Protein AF-A0A0B0D331-F1 (afdb_monomer_lite)

Structure (mmCIF, N/CA/C/O backbone):
data_AF-A0A0B0D331-F1
#
_entry.id   AF-A0A0B0D331-F1
#
loop_
_atom_site.group_PDB
_atom_site.id
_atom_site.type_symbol
_atom_site.label_atom_id
_atom_site.label_alt_id
_atom_site.label_comp_id
_atom_site.label_asym_id
_atom_site.label_entity_id
_atom_site.label_seq_id
_atom_site.pdbx_PDB_ins_code
_atom_site.Cartn_x
_atom_site.Cartn_y
_atom_site.Cartn_z
_atom_site.occupancy
_atom_site.B_iso_or_equiv
_atom_site.auth_seq_id
_atom_site.auth_comp_id
_atom_site.auth_asym_id
_atom_site.auth_atom_id
_atom_site.pdbx_PDB_model_num
ATOM 1 N N . MET A 1 1 ? 12.428 1.251 21.792 1.00 65.06 1 MET A N 1
ATOM 2 C CA . MET A 1 1 ? 12.110 1.636 20.395 1.00 65.06 1 MET A CA 1
ATOM 3 C C . MET A 1 1 ? 11.046 0.738 19.770 1.00 65.06 1 MET A C 1
ATOM 5 O O . MET A 1 1 ? 10.073 1.271 19.260 1.00 65.06 1 MET A O 1
ATOM 9 N N . GLU A 1 2 ? 11.161 -0.589 19.855 1.00 86.31 2 GLU A N 1
ATOM 10 C CA . GLU A 1 2 ? 10.229 -1.527 19.195 1.00 86.31 2 GLU A CA 1
ATOM 11 C C . GLU A 1 2 ? 8.763 -1.408 19.646 1.00 86.31 2 GLU A C 1
ATOM 13 O O . GLU A 1 2 ? 7.862 -1.409 18.811 1.00 86.31 2 GLU A O 1
ATOM 18 N N . GLN A 1 3 ? 8.509 -1.232 20.949 1.00 90.62 3 GLN A N 1
ATOM 19 C CA . GLN A 1 3 ? 7.141 -1.096 21.476 1.00 90.62 3 GLN A CA 1
ATOM 20 C C . GLN A 1 3 ? 6.403 0.126 20.910 1.00 90.62 3 GLN A C 1
ATOM 22 O O . GLN A 1 3 ? 5.210 0.053 20.634 1.00 90.6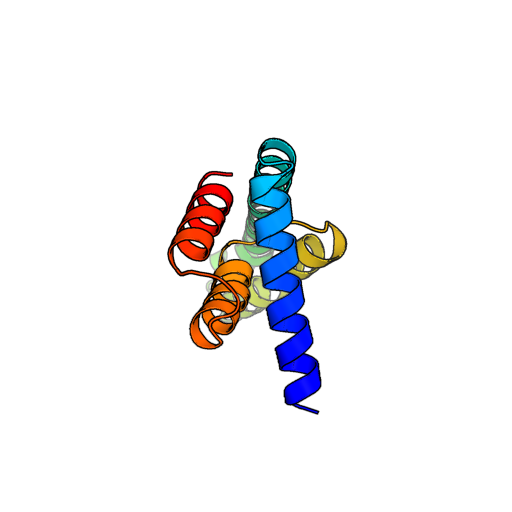2 3 GLN A O 1
ATOM 27 N N . ALA A 1 4 ? 7.110 1.236 20.679 1.00 94.56 4 ALA A N 1
ATOM 28 C CA . ALA A 1 4 ? 6.512 2.437 20.104 1.00 94.56 4 ALA A CA 1
ATOM 29 C C . ALA A 1 4 ? 6.081 2.206 18.645 1.00 94.56 4 ALA A C 1
ATOM 31 O O . ALA A 1 4 ? 4.978 2.588 18.260 1.00 94.56 4 ALA A O 1
ATOM 32 N N . THR A 1 5 ? 6.916 1.536 17.843 1.00 95.12 5 THR A N 1
ATOM 33 C CA . THR A 1 5 ? 6.579 1.166 16.458 1.00 95.12 5 THR A CA 1
ATOM 34 C C . THR A 1 5 ? 5.412 0.185 16.411 1.00 95.12 5 THR A C 1
ATOM 36 O O . THR A 1 5 ? 4.499 0.350 15.604 1.00 95.12 5 THR A O 1
ATOM 39 N N . LEU A 1 6 ? 5.407 -0.803 17.307 1.00 95.75 6 LEU A N 1
ATOM 40 C CA . LEU A 1 6 ? 4.323 -1.773 17.414 1.00 95.75 6 LEU A CA 1
ATOM 41 C C . LEU A 1 6 ? 2.985 -1.091 17.735 1.00 95.75 6 LEU A C 1
ATOM 43 O O . LEU A 1 6 ? 1.981 -1.386 17.091 1.00 95.75 6 LEU A O 1
ATOM 47 N N . ASN A 1 7 ? 2.977 -0.145 18.676 1.00 96.06 7 ASN A N 1
ATOM 48 C CA . ASN A 1 7 ? 1.771 0.606 19.020 1.00 96.06 7 ASN A CA 1
ATOM 49 C C . ASN A 1 7 ? 1.257 1.430 17.831 1.00 96.06 7 ASN A C 1
ATOM 51 O O . ASN A 1 7 ? 0.060 1.403 17.563 1.00 96.06 7 ASN A O 1
ATOM 55 N N . LYS A 1 8 ? 2.149 2.064 17.055 1.00 96.56 8 LYS A N 1
ATOM 56 C CA . LYS A 1 8 ? 1.767 2.771 15.817 1.00 96.56 8 LYS A CA 1
ATOM 57 C C . LYS A 1 8 ? 1.147 1.835 14.778 1.00 96.56 8 LYS A C 1
ATOM 59 O O . LYS A 1 8 ? 0.133 2.166 14.179 1.00 96.56 8 LYS A O 1
ATOM 64 N N . VAL A 1 9 ? 1.729 0.652 14.577 1.00 96.69 9 VAL A N 1
ATOM 65 C CA . VAL A 1 9 ? 1.195 -0.371 13.659 1.00 96.69 9 VAL A CA 1
ATOM 66 C C . VAL A 1 9 ? -0.216 -0.802 14.069 1.00 96.69 9 VAL A C 1
ATOM 68 O O . VAL A 1 9 ? -1.109 -0.894 13.225 1.00 96.6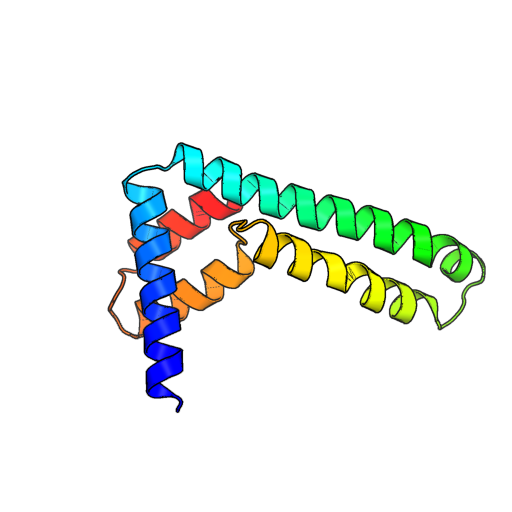9 9 VAL A O 1
ATOM 71 N N . ILE A 1 10 ? -0.428 -1.025 15.367 1.00 97.19 10 ILE A N 1
ATOM 72 C CA . ILE A 1 10 ? -1.734 -1.379 15.934 1.00 97.19 10 ILE A CA 1
ATOM 73 C C . ILE A 1 10 ? -2.741 -0.234 15.754 1.00 97.19 10 ILE A C 1
ATOM 75 O O . ILE A 1 10 ? -3.891 -0.481 15.386 1.00 97.19 10 ILE A O 1
ATOM 79 N N . GLU A 1 11 ? -2.323 1.008 15.986 1.00 97.12 11 GLU A N 1
ATOM 80 C CA . GLU A 1 11 ? -3.153 2.200 15.803 1.00 97.12 11 GLU A CA 1
ATOM 81 C C . GLU A 1 11 ? -3.572 2.376 14.336 1.00 97.12 11 GLU A C 1
ATOM 83 O O . GLU A 1 11 ? -4.758 2.546 14.050 1.00 97.12 11 GLU A O 1
ATOM 88 N N . CYS A 1 12 ? -2.643 2.205 13.388 1.00 96.56 12 CYS A N 1
ATOM 89 C CA . CYS A 1 12 ? -2.958 2.193 11.960 1.00 96.56 12 CYS A CA 1
ATOM 90 C C . CYS A 1 12 ? -4.008 1.125 11.616 1.00 96.56 12 CYS A C 1
ATOM 92 O O . CYS A 1 12 ? -4.945 1.409 10.871 1.00 96.56 12 CYS A O 1
ATOM 94 N N . ALA A 1 13 ? -3.891 -0.084 12.174 1.00 97.31 13 ALA A N 1
ATOM 95 C CA . ALA A 1 13 ? -4.871 -1.149 11.961 1.00 97.31 13 ALA A CA 1
ATOM 96 C C . ALA A 1 13 ? -6.265 -0.782 12.502 1.00 97.31 13 ALA A C 1
ATOM 98 O O . ALA A 1 13 ? -7.268 -1.020 11.826 1.00 97.31 13 ALA A O 1
ATOM 99 N N . ARG A 1 14 ? -6.338 -0.164 13.691 1.00 97.25 14 ARG A N 1
ATOM 100 C CA . ARG A 1 14 ? -7.605 0.318 14.269 1.00 97.25 14 ARG A CA 1
ATOM 101 C C . ARG A 1 14 ? -8.250 1.390 13.397 1.00 97.25 14 ARG A C 1
ATOM 103 O O . ARG A 1 14 ? -9.440 1.288 13.122 1.00 97.25 14 ARG A O 1
ATOM 110 N N . ASN A 1 15 ? -7.475 2.363 12.924 1.00 96.50 15 ASN A N 1
ATOM 111 C CA . ASN A 1 15 ? -7.990 3.446 12.081 1.00 96.50 15 ASN A CA 1
ATOM 112 C C . ASN A 1 15 ? -8.543 2.920 10.751 1.00 96.50 15 ASN A C 1
ATOM 114 O O . ASN A 1 15 ? -9.585 3.375 10.288 1.00 96.50 15 ASN A O 1
ATOM 118 N N . LYS A 1 16 ? -7.894 1.910 10.162 1.00 96.25 16 LYS A N 1
ATOM 119 C CA . LYS A 1 16 ? -8.368 1.259 8.931 1.00 96.25 16 LYS A CA 1
ATOM 120 C C . LYS A 1 16 ? -9.674 0.505 9.146 1.00 96.25 16 LYS A C 1
ATOM 122 O O . LYS A 1 16 ? -10.586 0.646 8.339 1.00 96.25 16 LYS A O 1
ATOM 127 N N . LYS A 1 17 ? -9.783 -0.241 10.252 1.00 96.88 17 LYS A N 1
ATOM 128 C CA . LYS A 1 17 ? -11.042 -0.881 10.653 1.00 96.88 17 LYS A CA 1
ATOM 129 C C . LYS A 1 17 ? -12.155 0.159 10.820 1.00 96.88 17 LYS A C 1
ATOM 131 O O . LYS A 1 17 ? -13.203 0.012 10.203 1.00 96.88 17 LYS A O 1
ATOM 136 N N . LEU A 1 18 ? -11.907 1.216 11.600 1.00 97.31 18 LEU A N 1
ATOM 137 C CA . LEU A 1 18 ? -12.880 2.288 11.834 1.00 97.31 18 LEU A CA 1
ATOM 138 C C . LEU A 1 18 ? -13.341 2.927 10.520 1.00 97.31 18 LEU A C 1
ATOM 140 O O . LEU A 1 18 ? -14.534 3.117 10.321 1.00 97.31 18 LEU A O 1
ATOM 144 N N . MET A 1 19 ? -12.424 3.175 9.582 1.00 96.94 19 MET A N 1
ATOM 145 C CA . MET A 1 19 ? -12.781 3.740 8.281 1.00 96.94 19 MET A CA 1
ATOM 146 C C . MET A 1 19 ? -13.688 2.811 7.460 1.00 96.94 19 MET A C 1
ATOM 148 O O . MET A 1 19 ? -14.633 3.294 6.840 1.00 96.94 19 MET A O 1
ATOM 152 N N . VAL A 1 20 ? -13.447 1.495 7.474 1.00 97.19 20 VAL A N 1
ATOM 153 C CA . VAL A 1 20 ? -14.339 0.515 6.822 1.00 97.19 20 VAL A CA 1
ATOM 154 C C . VAL A 1 20 ? -15.707 0.448 7.508 1.00 97.19 20 VAL A C 1
ATOM 156 O O . VAL A 1 20 ? -16.717 0.272 6.828 1.00 97.19 20 VAL A O 1
ATOM 159 N N . ASP A 1 21 ? -15.755 0.572 8.835 1.00 96.56 21 ASP A N 1
ATOM 160 C CA . ASP A 1 21 ? -16.998 0.497 9.610 1.00 96.56 21 ASP A CA 1
ATOM 161 C C . ASP A 1 21 ? -17.863 1.761 9.458 1.00 96.56 21 ASP A C 1
ATOM 163 O O . ASP A 1 21 ? -19.078 1.647 9.304 1.00 96.56 21 ASP A O 1
ATOM 167 N N . GLU A 1 22 ? -17.254 2.948 9.462 1.00 97.44 22 GLU A N 1
ATOM 168 C CA . GLU A 1 22 ? -17.967 4.232 9.419 1.00 97.44 22 GLU A CA 1
ATOM 169 C C . GLU A 1 22 ? -18.175 4.762 7.995 1.00 97.44 22 GL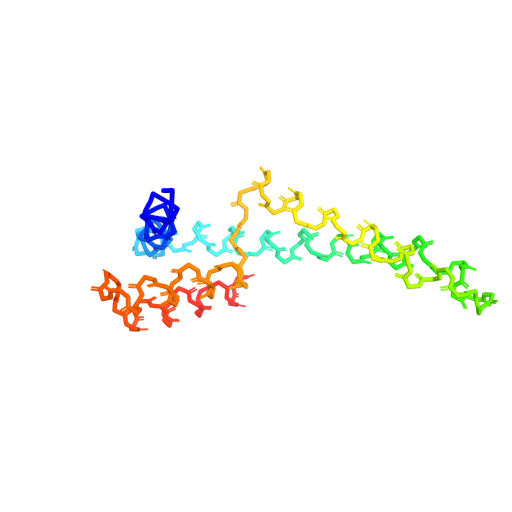U A C 1
ATOM 171 O O . GLU A 1 22 ? -19.227 5.315 7.679 1.00 97.44 22 GLU A O 1
ATOM 176 N N . THR A 1 23 ? -17.176 4.617 7.116 1.00 97.00 23 THR A N 1
ATOM 177 C CA . THR A 1 23 ? -17.174 5.227 5.773 1.00 97.00 23 THR A CA 1
ATOM 178 C C . THR A 1 23 ? -16.690 4.251 4.685 1.00 97.00 23 THR A C 1
ATOM 180 O O . THR A 1 23 ? -15.723 4.526 3.967 1.00 97.00 23 THR A O 1
ATOM 183 N N . PRO A 1 24 ? -17.387 3.116 4.476 1.00 95.69 24 PRO A N 1
ATOM 184 C CA . PRO A 1 24 ? -16.947 2.059 3.558 1.00 95.69 24 PRO A CA 1
ATOM 185 C C . PRO A 1 24 ? -16.748 2.540 2.114 1.00 95.69 24 PRO A C 1
ATOM 187 O O . PRO A 1 24 ? -15.793 2.138 1.457 1.00 95.69 24 PRO A O 1
ATOM 190 N N . ASN A 1 25 ? -17.595 3.449 1.622 1.00 95.69 25 ASN A N 1
ATOM 191 C CA . ASN A 1 25 ? -17.457 4.006 0.271 1.00 95.69 25 ASN A CA 1
ATOM 192 C C . ASN A 1 25 ? -16.181 4.847 0.123 1.00 95.69 25 ASN A C 1
ATOM 194 O O . ASN A 1 25 ? -15.494 4.765 -0.891 1.00 95.69 25 ASN A O 1
ATOM 198 N N . HIS A 1 26 ? -15.842 5.635 1.147 1.00 95.81 26 HIS A N 1
ATOM 199 C CA . HIS A 1 26 ? -14.604 6.409 1.163 1.00 95.81 26 HIS A CA 1
ATOM 200 C C . HIS A 1 26 ? -13.385 5.481 1.205 1.00 95.81 26 HIS A C 1
ATOM 202 O O . HIS A 1 26 ? -12.403 5.713 0.499 1.00 95.81 26 HIS A O 1
ATOM 208 N N . TYR A 1 27 ? -13.477 4.391 1.972 1.00 97.44 27 TYR A N 1
ATOM 209 C CA . TYR A 1 27 ? -12.450 3.358 2.001 1.00 97.44 27 TYR A CA 1
ATOM 210 C C . TYR A 1 27 ? -12.229 2.717 0.626 1.00 97.44 27 TYR A C 1
ATOM 212 O O . TYR A 1 27 ? -11.087 2.633 0.180 1.00 97.44 27 TYR A O 1
ATOM 220 N N . LEU A 1 28 ? -13.301 2.325 -0.069 1.00 97.06 28 LEU A N 1
ATOM 221 C CA . LEU A 1 28 ? -13.213 1.729 -1.407 1.00 97.06 28 LEU A CA 1
ATOM 222 C C . LEU A 1 28 ? -12.556 2.667 -2.419 1.00 97.06 28 LEU A C 1
ATOM 224 O O . LEU A 1 28 ? -11.700 2.233 -3.178 1.00 97.06 28 LEU A O 1
ATOM 228 N N . ILE A 1 29 ? -12.885 3.962 -2.396 1.00 97.06 29 ILE A N 1
ATOM 229 C CA . ILE A 1 29 ? -12.235 4.946 -3.275 1.00 97.06 29 ILE A CA 1
ATOM 230 C C . ILE A 1 29 ? -10.733 5.023 -2.978 1.00 97.06 29 ILE A C 1
ATOM 232 O O . ILE A 1 29 ? -9.920 5.059 -3.899 1.00 97.06 29 ILE A O 1
ATOM 236 N N . ARG A 1 30 ? -10.338 5.015 -1.699 1.00 97.25 30 ARG A N 1
ATOM 237 C CA . ARG A 1 30 ? -8.918 5.018 -1.311 1.00 97.25 30 ARG A CA 1
ATOM 238 C C . ARG A 1 30 ? -8.197 3.727 -1.702 1.00 97.25 30 ARG A C 1
ATOM 240 O O . ARG A 1 30 ? -7.011 3.798 -2.019 1.00 97.25 30 ARG A O 1
ATOM 247 N N . ALA A 1 31 ? -8.884 2.586 -1.687 1.00 97.44 31 ALA A N 1
ATOM 248 C CA . ALA A 1 31 ? -8.352 1.310 -2.165 1.00 97.44 31 ALA A CA 1
ATOM 249 C C . ALA A 1 31 ? -8.167 1.319 -3.694 1.00 97.44 31 ALA A C 1
ATOM 251 O O . ALA A 1 31 ? -7.054 1.100 -4.178 1.00 97.44 31 ALA A O 1
ATOM 252 N N . ALA A 1 32 ? -9.180 1.769 -4.438 1.00 97.50 32 ALA A N 1
ATOM 253 C CA . ALA A 1 32 ? -9.113 1.931 -5.890 1.00 97.50 32 ALA A CA 1
ATOM 254 C C . ALA A 1 32 ? -7.990 2.887 -6.324 1.00 97.50 32 ALA A C 1
ATOM 256 O O . ALA A 1 32 ? -7.264 2.624 -7.288 1.00 97.50 32 ALA A O 1
ATOM 257 N N . LEU A 1 33 ? -7.781 3.982 -5.581 1.00 96.81 33 LEU A N 1
ATOM 258 C CA . LEU A 1 33 ? -6.664 4.903 -5.813 1.00 96.81 33 LEU A CA 1
ATOM 259 C C . LEU A 1 33 ? -5.301 4.213 -5.675 1.00 96.81 33 LEU A C 1
ATOM 261 O O . LEU A 1 33 ? -4.398 4.521 -6.452 1.00 96.81 33 LEU A O 1
ATOM 265 N N . ALA A 1 34 ? -5.144 3.256 -4.753 1.00 96.75 34 ALA A N 1
ATOM 266 C CA . ALA A 1 34 ? -3.900 2.494 -4.634 1.00 96.75 34 ALA A CA 1
ATOM 267 C C . ALA A 1 34 ? -3.634 1.681 -5.910 1.00 96.75 34 ALA A C 1
ATOM 269 O O . ALA A 1 34 ? -2.510 1.687 -6.418 1.00 96.75 34 ALA A O 1
ATOM 270 N N . GLY A 1 35 ? -4.672 1.043 -6.460 1.00 96.00 35 GLY A N 1
ATOM 271 C CA . GLY A 1 35 ? -4.602 0.334 -7.738 1.00 96.00 35 GLY A CA 1
ATOM 272 C C . GLY A 1 35 ? -4.210 1.252 -8.897 1.00 96.00 35 GLY A C 1
ATOM 273 O O . GLY A 1 35 ? -3.305 0.924 -9.664 1.00 96.00 35 GLY A O 1
ATOM 274 N N . ILE A 1 36 ? -4.815 2.441 -8.983 1.00 96.44 36 ILE A N 1
ATOM 275 C CA . ILE A 1 36 ? -4.492 3.447 -10.009 1.00 96.44 36 ILE A CA 1
ATOM 276 C C . ILE A 1 36 ? -3.036 3.914 -9.890 1.00 96.44 36 ILE A C 1
ATOM 278 O O . ILE A 1 36 ? -2.331 3.984 -10.898 1.00 96.44 36 ILE A O 1
ATOM 282 N N . TYR A 1 37 ? -2.556 4.199 -8.677 1.00 95.94 37 TYR A N 1
ATOM 283 C CA . TYR A 1 37 ? -1.173 4.628 -8.452 1.00 95.94 37 TYR A CA 1
ATOM 284 C C . TYR A 1 37 ? -0.160 3.558 -8.860 1.00 95.94 37 TYR A C 1
ATOM 286 O O . TYR A 1 37 ? 0.825 3.871 -9.533 1.00 95.94 37 TYR A O 1
ATOM 294 N N . ILE A 1 38 ? -0.418 2.293 -8.511 1.00 95.94 38 ILE A N 1
ATOM 295 C CA . ILE A 1 38 ? 0.423 1.169 -8.937 1.00 95.94 38 ILE A CA 1
ATOM 296 C C . ILE A 1 38 ? 0.356 0.998 -10.454 1.00 95.94 38 ILE A C 1
ATOM 298 O O . ILE A 1 38 ? 1.396 0.840 -11.086 1.00 95.94 38 ILE A O 1
ATOM 302 N N . GLY A 1 39 ? -0.835 1.071 -11.053 1.00 95.81 39 GLY A N 1
ATOM 303 C CA . GLY A 1 39 ? -1.018 0.958 -12.500 1.00 95.81 39 GLY A CA 1
ATOM 304 C C . GLY A 1 39 ? -0.242 2.026 -13.270 1.00 95.81 39 GLY A C 1
ATOM 305 O O . GLY A 1 39 ? 0.478 1.707 -14.216 1.00 95.81 39 GLY A O 1
ATOM 306 N N . PHE A 1 40 ? -0.310 3.281 -12.823 1.00 95.19 40 PHE A N 1
ATOM 307 C CA . PHE A 1 40 ? 0.458 4.375 -13.413 1.00 95.19 40 PHE A CA 1
ATOM 308 C C . PHE A 1 40 ? 1.970 4.136 -13.308 1.00 95.19 40 PHE A C 1
ATOM 310 O O . PHE A 1 40 ? 2.687 4.242 -14.305 1.00 95.19 40 PHE A O 1
ATOM 317 N N . ALA A 1 41 ? 2.452 3.755 -12.123 1.00 95.31 41 ALA A N 1
ATOM 318 C CA . ALA A 1 41 ? 3.863 3.455 -11.910 1.00 95.31 41 ALA A CA 1
ATOM 319 C C . ALA A 1 41 ? 4.342 2.255 -12.747 1.00 95.31 41 ALA A C 1
ATOM 321 O O . ALA A 1 41 ? 5.440 2.306 -13.296 1.00 95.31 41 ALA A O 1
ATOM 322 N N . LEU A 1 42 ? 3.524 1.207 -12.903 1.00 96.19 42 LEU A N 1
ATOM 323 C CA . LEU A 1 42 ? 3.827 0.054 -13.759 1.00 96.19 42 LEU A CA 1
ATOM 324 C C . LEU A 1 42 ? 3.966 0.455 -15.226 1.00 96.19 42 LEU A C 1
ATOM 326 O O . LEU A 1 42 ? 4.957 0.094 -15.861 1.00 96.19 42 LEU A O 1
ATOM 330 N N . ILE A 1 43 ? 3.004 1.218 -15.758 1.00 96.31 43 ILE A N 1
ATOM 331 C CA . ILE A 1 43 ? 3.045 1.687 -17.150 1.00 96.31 43 ILE A CA 1
ATOM 332 C C . ILE A 1 43 ? 4.307 2.517 -17.380 1.00 96.31 43 ILE A C 1
ATOM 334 O O . ILE A 1 43 ? 5.041 2.261 -18.334 1.00 96.31 43 ILE A O 1
ATOM 338 N N . LEU A 1 44 ? 4.585 3.476 -16.494 1.00 95.94 44 LEU A N 1
ATOM 339 C CA . LEU A 1 44 ? 5.784 4.309 -16.567 1.00 95.94 44 LEU A CA 1
ATOM 340 C C . LEU A 1 44 ? 7.057 3.455 -16.550 1.00 95.94 44 LEU A C 1
ATOM 342 O O . LEU A 1 44 ? 7.919 3.601 -17.415 1.00 95.94 44 LEU A O 1
ATOM 346 N N . SER A 1 45 ? 7.149 2.539 -15.590 1.00 96.12 45 SER A N 1
ATOM 347 C CA . SER A 1 45 ? 8.315 1.685 -15.395 1.00 96.12 45 SER A CA 1
ATOM 348 C C . SER A 1 45 ? 8.598 0.802 -16.611 1.00 96.12 45 SER A C 1
ATOM 350 O O . SER A 1 45 ? 9.726 0.753 -17.105 1.00 96.12 45 SER A O 1
ATOM 352 N N . PHE A 1 46 ? 7.563 0.168 -17.169 1.00 95.69 46 PHE A N 1
ATOM 353 C CA . PHE A 1 46 ? 7.700 -0.653 -18.371 1.00 95.69 46 PHE A CA 1
ATOM 354 C C . PHE A 1 46 ? 8.061 0.178 -19.593 1.00 95.69 46 PHE A C 1
ATOM 356 O O . PHE A 1 46 ? 8.920 -0.236 -20.367 1.00 95.69 46 PHE A O 1
ATOM 363 N N . LYS A 1 47 ? 7.465 1.361 -19.764 1.00 96.31 47 LYS A N 1
ATOM 364 C CA . LYS A 1 47 ? 7.781 2.229 -20.904 1.00 96.31 47 LYS A CA 1
ATOM 365 C C . LYS A 1 47 ? 9.218 2.731 -20.882 1.00 96.31 47 LYS A C 1
ATOM 367 O O . LYS A 1 47 ? 9.844 2.781 -21.936 1.00 96.31 47 LYS A O 1
ATOM 372 N N . LEU A 1 48 ? 9.756 3.039 -19.707 1.00 95.31 48 LEU A N 1
ATOM 373 C CA . LEU A 1 48 ? 11.154 3.447 -19.568 1.00 95.31 48 LEU A CA 1
ATOM 374 C C . LEU A 1 48 ? 12.132 2.275 -19.730 1.00 95.31 48 LEU A C 1
ATOM 376 O O . LEU A 1 48 ? 13.229 2.464 -20.250 1.00 95.31 48 LEU A O 1
ATOM 380 N N . ALA A 1 49 ? 11.739 1.065 -19.326 1.00 96.00 49 ALA A N 1
ATOM 381 C CA . ALA A 1 49 ? 12.563 -0.133 -19.479 1.00 96.00 49 ALA A CA 1
ATOM 382 C C . ALA A 1 49 ? 12.512 -0.740 -20.896 1.00 96.00 49 ALA A C 1
ATOM 384 O O . ALA A 1 49 ? 13.446 -1.438 -21.290 1.00 96.00 49 ALA A O 1
ATOM 385 N N . GLN A 1 50 ? 11.456 -0.472 -21.674 1.00 96.38 50 GLN A N 1
ATOM 386 C CA . GLN A 1 50 ? 11.213 -1.095 -22.980 1.00 96.38 50 GLN A CA 1
ATOM 387 C C . GLN A 1 50 ? 12.399 -0.974 -23.967 1.00 96.38 50 GLN A C 1
ATOM 389 O O . GLN A 1 50 ? 12.793 -2.004 -24.513 1.00 96.38 50 GLN A O 1
ATOM 394 N N . PRO A 1 51 ? 13.053 0.192 -24.155 1.00 96.00 51 PRO A N 1
ATOM 395 C CA . PRO A 1 51 ? 14.176 0.308 -25.095 1.00 96.00 51 PRO A CA 1
ATOM 396 C C . PRO A 1 51 ? 15.393 -0.550 -24.718 1.00 96.00 51 PRO A C 1
ATOM 398 O O . PRO A 1 51 ? 16.160 -0.966 -25.583 1.00 96.00 51 PRO A O 1
ATOM 401 N N . PHE A 1 52 ? 15.585 -0.806 -23.421 1.00 95.88 52 PHE A N 1
ATOM 402 C CA . PHE A 1 52 ? 16.662 -1.653 -22.905 1.00 95.88 52 PHE A CA 1
ATOM 403 C C . PHE A 1 52 ? 16.315 -3.133 -23.048 1.00 95.88 52 PHE A C 1
ATOM 405 O O . PHE A 1 52 ? 17.183 -3.945 -23.378 1.00 95.88 52 PHE A O 1
ATOM 412 N N . TYR A 1 53 ? 15.035 -3.464 -22.860 1.00 95.94 53 TYR A N 1
ATOM 413 C CA . TYR A 1 53 ? 14.518 -4.808 -23.075 1.00 95.94 53 TYR A CA 1
ATOM 414 C C . TYR A 1 53 ? 14.692 -5.249 -24.533 1.00 95.94 53 TYR A C 1
ATOM 416 O O . TYR A 1 53 ? 15.182 -6.348 -24.781 1.00 95.94 53 TYR A O 1
ATOM 424 N N . GLU A 1 54 ? 14.369 -4.372 -25.489 1.00 96.69 54 GLU A N 1
ATOM 425 C CA . GLU A 1 54 ? 14.512 -4.622 -26.934 1.00 96.69 54 GLU A CA 1
ATOM 426 C C . GLU A 1 54 ? 15.969 -4.886 -27.359 1.00 96.69 54 GLU A C 1
ATOM 428 O O . GLU A 1 54 ? 16.213 -5.562 -28.353 1.00 96.69 54 GLU A O 1
ATOM 433 N N . GLN A 1 55 ? 16.943 -4.406 -26.581 1.00 96.25 55 GLN A N 1
ATOM 434 C CA . GLN A 1 55 ? 18.376 -4.627 -26.804 1.00 96.25 55 GLN A CA 1
ATOM 435 C C . GLN A 1 55 ? 18.943 -5.798 -25.986 1.00 96.25 55 GLN A C 1
ATOM 437 O O . GLN A 1 55 ? 20.157 -5.998 -25.964 1.00 96.25 55 GLN A O 1
ATOM 442 N N . HIS A 1 56 ? 18.098 -6.548 -25.270 1.00 93.50 56 HIS A N 1
ATOM 443 C CA . HIS A 1 56 ? 18.509 -7.595 -24.328 1.00 93.50 56 HIS A CA 1
ATOM 444 C C . HIS A 1 56 ? 19.530 -7.111 -23.281 1.00 93.50 56 HIS A C 1
ATOM 446 O O . HIS A 1 56 ? 20.373 -7.874 -22.802 1.00 93.50 56 HIS A O 1
ATOM 452 N N . ALA A 1 57 ? 19.459 -5.831 -22.902 1.00 95.44 57 ALA A N 1
ATOM 453 C CA . ALA A 1 57 ? 20.396 -5.244 -21.960 1.00 95.44 57 ALA A CA 1
ATOM 454 C C . ALA A 1 57 ? 20.132 -5.758 -20.536 1.00 95.44 57 ALA A C 1
ATOM 456 O O . ALA A 1 57 ? 19.002 -5.713 -20.036 1.00 95.44 57 ALA A O 1
ATOM 457 N N . ALA A 1 58 ? 21.195 -6.159 -19.831 1.00 92.56 58 ALA A N 1
ATOM 458 C CA . ALA A 1 58 ? 21.123 -6.598 -18.433 1.00 92.56 58 ALA A CA 1
ATOM 459 C C . ALA A 1 58 ? 20.592 -5.507 -17.477 1.00 92.56 58 ALA A C 1
ATOM 461 O O . ALA A 1 58 ? 20.093 -5.810 -16.394 1.00 92.56 58 ALA A O 1
ATOM 462 N N . SER A 1 59 ? 20.654 -4.233 -17.885 1.00 93.88 59 SER A N 1
ATOM 463 C CA . SER A 1 59 ? 20.144 -3.086 -17.126 1.00 93.88 59 SER A CA 1
ATOM 464 C C . SER A 1 59 ? 18.615 -2.981 -17.098 1.00 93.88 59 SER A C 1
ATOM 466 O O . SER A 1 59 ? 18.086 -2.236 -16.275 1.00 93.88 59 SER A O 1
ATOM 468 N N . THR A 1 60 ? 17.889 -3.735 -17.931 1.00 94.56 60 THR A N 1
ATOM 469 C CA . THR A 1 60 ? 16.419 -3.662 -18.028 1.00 94.56 60 THR A CA 1
ATOM 470 C C . THR A 1 60 ? 15.732 -3.840 -16.672 1.00 94.56 60 THR A C 1
ATOM 472 O O . THR A 1 60 ? 14.907 -3.015 -16.276 1.00 94.56 60 THR A O 1
ATOM 475 N N . SER A 1 61 ? 16.097 -4.885 -15.920 1.00 92.75 61 SER A N 1
ATOM 476 C CA . SER A 1 61 ? 15.501 -5.162 -14.606 1.00 92.75 61 SER A CA 1
ATOM 477 C C . SER A 1 61 ? 15.817 -4.075 -13.581 1.00 92.75 61 SER A C 1
ATOM 479 O O . SER A 1 61 ? 14.975 -3.751 -12.749 1.00 92.75 61 SER A O 1
ATOM 481 N N . PHE A 1 62 ? 17.013 -3.489 -13.656 1.00 94.12 62 PHE A N 1
ATOM 482 C CA . PHE A 1 62 ? 17.435 -2.415 -12.760 1.00 94.12 62 PHE A CA 1
ATOM 483 C C . PHE A 1 62 ? 16.639 -1.130 -13.006 1.00 94.12 62 PHE A C 1
ATOM 485 O O . PHE A 1 62 ? 16.130 -0.526 -12.062 1.00 94.12 62 PHE A O 1
ATOM 492 N N . ILE A 1 63 ? 16.467 -0.756 -14.275 1.00 94.56 63 ILE A N 1
ATOM 493 C CA . ILE A 1 63 ? 15.660 0.402 -14.679 1.00 94.56 63 ILE A CA 1
ATOM 494 C C . ILE A 1 63 ? 14.214 0.213 -14.223 1.00 94.56 63 ILE A C 1
ATOM 496 O O . ILE A 1 63 ? 13.658 1.090 -13.564 1.00 94.56 63 ILE A O 1
ATOM 500 N N . ASN A 1 64 ? 13.637 -0.961 -14.486 1.00 94.62 64 ASN A N 1
ATOM 501 C CA . ASN A 1 64 ? 12.288 -1.286 -14.038 1.00 94.62 64 ASN A CA 1
ATOM 502 C C . ASN A 1 64 ? 12.157 -1.194 -12.500 1.00 94.62 64 ASN A C 1
ATOM 504 O O . ASN A 1 64 ? 11.209 -0.614 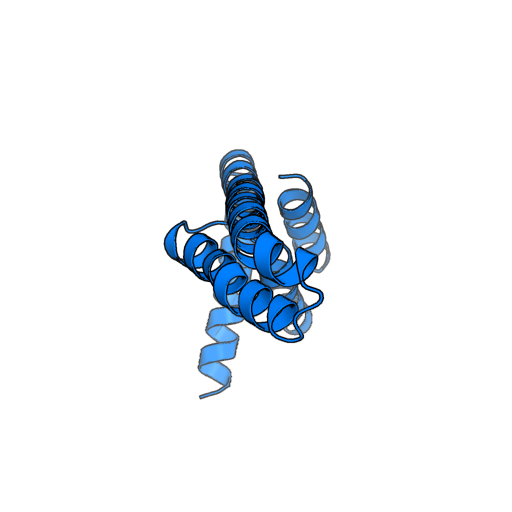-11.982 1.00 94.62 64 ASN A O 1
ATOM 508 N N . ALA A 1 65 ? 13.131 -1.701 -11.739 1.00 92.75 65 ALA A N 1
ATOM 509 C CA . ALA A 1 65 ? 13.084 -1.645 -10.277 1.00 92.75 65 ALA A CA 1
ATOM 510 C C . ALA A 1 65 ? 13.134 -0.207 -9.722 1.00 92.75 65 ALA A C 1
ATOM 512 O O . ALA A 1 65 ? 12.384 0.116 -8.799 1.00 92.75 65 ALA A O 1
ATOM 513 N N . ILE A 1 66 ? 13.979 0.664 -10.285 1.00 93.31 66 ILE A N 1
ATOM 514 C CA . ILE A 1 66 ? 14.109 2.056 -9.824 1.00 93.31 66 ILE A CA 1
ATOM 515 C C . ILE A 1 66 ? 12.821 2.842 -10.066 1.00 93.31 66 ILE A C 1
ATOM 517 O O . ILE A 1 66 ? 12.337 3.524 -9.161 1.00 93.31 66 ILE A O 1
ATOM 521 N N . PHE A 1 67 ? 12.247 2.745 -11.267 1.00 93.50 67 PHE A N 1
ATOM 522 C CA . PHE A 1 67 ? 11.058 3.526 -11.610 1.00 93.50 67 PHE A CA 1
ATOM 523 C C . PHE A 1 67 ? 9.786 2.984 -10.959 1.00 93.50 67 PHE A C 1
ATOM 525 O O . PHE A 1 67 ? 8.914 3.772 -10.587 1.00 93.50 67 PHE A O 1
ATOM 532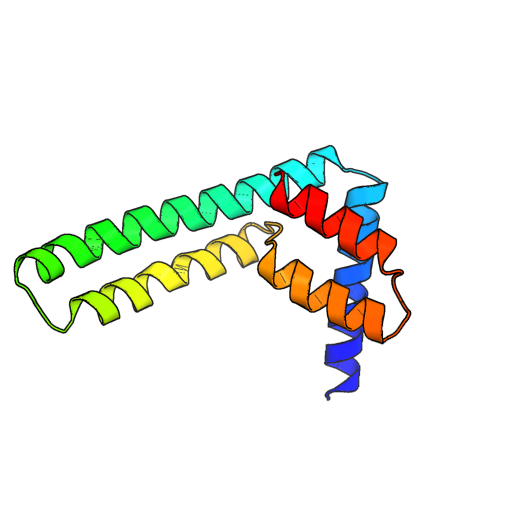 N N . PHE A 1 68 ? 9.700 1.675 -10.713 1.00 92.62 68 PHE A N 1
ATOM 533 C CA . PHE A 1 68 ? 8.581 1.105 -9.966 1.00 92.62 68 PHE A CA 1
ATOM 534 C C . PHE A 1 68 ? 8.481 1.647 -8.528 1.00 92.62 68 PHE A C 1
ATOM 536 O O . PHE A 1 68 ? 7.378 1.756 -7.991 1.00 92.62 68 PHE A O 1
ATOM 543 N N . GLY A 1 69 ? 9.596 2.072 -7.918 1.00 91.25 69 GLY A N 1
ATOM 544 C CA . GLY A 1 69 ? 9.616 2.666 -6.573 1.00 91.25 69 GLY A CA 1
ATOM 545 C C . GLY A 1 69 ? 8.692 3.882 -6.402 1.00 91.25 69 GLY A C 1
ATOM 546 O O . GLY A 1 69 ? 8.198 4.131 -5.300 1.00 91.25 69 GLY A O 1
ATOM 547 N N . ILE A 1 70 ? 8.372 4.585 -7.495 1.00 92.81 70 ILE A N 1
ATOM 548 C CA . ILE A 1 70 ? 7.425 5.712 -7.511 1.00 92.81 70 ILE A CA 1
ATOM 549 C C . ILE A 1 70 ? 6.031 5.287 -7.016 1.00 92.81 70 ILE A C 1
ATOM 551 O O . ILE A 1 70 ? 5.346 6.091 -6.381 1.00 92.81 70 ILE A O 1
ATOM 555 N N . ALA A 1 71 ? 5.632 4.026 -7.227 1.00 92.44 71 ALA A N 1
ATOM 556 C CA . ALA A 1 71 ? 4.351 3.495 -6.760 1.00 92.44 71 ALA A CA 1
ATOM 557 C C . ALA A 1 71 ? 4.156 3.712 -5.251 1.00 92.44 71 ALA A C 1
ATOM 559 O O . ALA A 1 71 ? 3.120 4.216 -4.820 1.00 92.44 71 ALA A O 1
ATOM 560 N N . PHE A 1 72 ? 5.171 3.390 -4.442 1.00 92.00 72 PHE A N 1
ATOM 561 C CA . PHE A 1 72 ? 5.094 3.541 -2.988 1.00 92.00 72 PHE A CA 1
ATOM 562 C C . PHE A 1 72 ? 5.021 5.006 -2.558 1.00 92.00 72 PHE A C 1
ATOM 564 O O . PHE A 1 72 ? 4.259 5.329 -1.647 1.00 92.00 72 PHE A O 1
ATOM 571 N N . CYS A 1 73 ? 5.752 5.897 -3.231 1.00 93.56 73 CYS A N 1
ATOM 572 C CA . CYS A 1 73 ? 5.665 7.332 -2.968 1.00 93.56 73 CYS A CA 1
ATOM 573 C C . CYS A 1 73 ? 4.238 7.846 -3.202 1.00 93.56 73 CYS A C 1
ATOM 575 O O . CYS A 1 73 ? 3.678 8.507 -2.329 1.00 93.56 73 CYS A O 1
ATOM 577 N N . LEU A 1 74 ? 3.621 7.491 -4.334 1.00 94.19 74 LEU A N 1
ATOM 578 C CA . LEU A 1 74 ? 2.246 7.893 -4.648 1.00 94.19 74 LEU A CA 1
ATOM 579 C C . LEU A 1 74 ? 1.242 7.371 -3.616 1.00 94.19 74 LEU A C 1
ATOM 581 O O . LEU A 1 74 ? 0.366 8.115 -3.189 1.00 94.19 74 LEU A O 1
ATOM 585 N N . ILE A 1 75 ? 1.394 6.127 -3.160 1.00 95.50 75 ILE A N 1
ATOM 586 C CA . ILE A 1 75 ? 0.507 5.531 -2.151 1.00 95.50 75 ILE A CA 1
ATOM 587 C C . ILE A 1 75 ? 0.613 6.260 -0.809 1.00 95.50 75 ILE A C 1
ATOM 589 O O . ILE A 1 75 ? -0.415 6.569 -0.205 1.00 95.50 75 ILE A O 1
ATOM 593 N N . ILE A 1 76 ? 1.834 6.557 -0.350 1.00 93.06 76 ILE A N 1
ATOM 594 C CA . ILE A 1 76 ? 2.064 7.224 0.940 1.00 93.06 76 ILE A CA 1
ATOM 595 C C . ILE A 1 76 ? 1.555 8.668 0.901 1.00 93.06 76 ILE A C 1
ATOM 597 O O . ILE A 1 76 ? 0.799 9.067 1.785 1.00 93.06 76 ILE A O 1
ATOM 601 N N . TYR A 1 77 ? 1.933 9.443 -0.119 1.00 93.38 77 TYR A N 1
ATOM 602 C CA . TYR A 1 77 ? 1.543 10.854 -0.218 1.00 93.38 77 TYR A CA 1
ATOM 603 C C . TYR A 1 77 ? 0.081 11.042 -0.629 1.00 93.38 77 TYR A C 1
ATOM 605 O O . TYR A 1 77 ? -0.572 11.965 -0.149 1.00 93.38 77 TYR A O 1
ATOM 613 N N . GLY A 1 78 ? -0.450 10.164 -1.479 1.00 92.56 78 GLY A N 1
ATOM 614 C CA . GLY A 1 78 ? -1.857 10.170 -1.881 1.00 92.56 78 GLY A CA 1
ATOM 615 C C . GLY A 1 78 ? -2.800 9.594 -0.824 1.00 92.56 78 GLY A C 1
ATOM 616 O O . GLY A 1 78 ? -4.015 9.642 -0.998 1.00 92.56 78 GLY A O 1
ATOM 617 N N . GLY A 1 79 ? -2.267 9.042 0.273 1.00 92.25 79 GLY A N 1
ATOM 618 C CA . GLY A 1 79 ? -3.067 8.484 1.360 1.00 92.25 79 GLY A CA 1
ATOM 619 C C . GLY A 1 79 ? -3.930 7.295 0.929 1.00 92.25 79 GLY A C 1
ATOM 620 O O . GLY A 1 79 ? -5.007 7.087 1.491 1.00 92.25 79 GLY A O 1
ATOM 621 N N . ALA A 1 80 ? -3.494 6.526 -0.066 1.00 95.69 80 ALA A N 1
ATOM 622 C CA . ALA A 1 80 ? -4.256 5.394 -0.576 1.00 95.69 80 ALA A CA 1
ATOM 623 C C . ALA A 1 80 ? -4.184 4.172 0.356 1.00 95.69 80 ALA A C 1
ATOM 625 O O . ALA A 1 80 ? -3.263 4.017 1.164 1.00 95.69 80 ALA A O 1
ATOM 626 N N . GLU A 1 81 ? -5.172 3.289 0.242 1.00 96.69 81 GLU A N 1
ATOM 627 C CA . GLU A 1 81 ? -5.276 2.072 1.047 1.00 96.69 81 GLU A CA 1
ATOM 628 C C . GLU A 1 81 ? -4.736 0.877 0.263 1.00 96.69 81 GLU A C 1
ATOM 630 O O . GLU A 1 81 ? -5.379 0.363 -0.641 1.00 96.69 81 GLU A O 1
ATOM 635 N N . LEU A 1 82 ? -3.521 0.441 0.602 1.00 96.50 82 LEU A N 1
ATOM 636 C CA . LEU A 1 82 ? -2.857 -0.661 -0.087 1.00 96.50 82 LEU A CA 1
ATOM 637 C C . LEU A 1 82 ? -3.082 -1.996 0.632 1.00 96.50 82 LEU A C 1
ATOM 639 O O . LEU A 1 82 ? -2.753 -2.148 1.810 1.00 96.50 82 LEU A O 1
ATOM 643 N N . PHE A 1 83 ? -3.529 -3.010 -0.109 1.00 96.94 83 PHE A N 1
ATOM 644 C CA . PHE A 1 83 ? -3.806 -4.343 0.433 1.00 96.94 83 PHE A CA 1
ATOM 645 C C . PHE A 1 83 ? -2.606 -4.978 1.156 1.00 96.94 83 PHE A C 1
ATOM 647 O O . PHE A 1 83 ? -2.746 -5.538 2.246 1.00 96.94 83 PHE A O 1
ATOM 654 N N . THR A 1 84 ? -1.401 -4.863 0.593 1.00 95.69 84 THR A N 1
ATOM 655 C CA . THR A 1 84 ? -0.190 -5.463 1.177 1.00 95.69 84 THR A CA 1
ATOM 656 C C . THR A 1 84 ? 0.212 -4.803 2.497 1.00 95.69 84 THR A C 1
ATOM 658 O O . THR A 1 84 ? 0.606 -5.499 3.433 1.00 95.69 84 THR A O 1
ATOM 661 N N . SER A 1 85 ? 0.049 -3.482 2.635 1.00 95.06 85 SER A N 1
ATOM 662 C CA . SER A 1 85 ? 0.302 -2.802 3.912 1.00 95.06 85 SER A CA 1
ATOM 663 C C . SER A 1 85 ? -0.781 -3.145 4.937 1.00 95.06 85 SER A C 1
ATOM 665 O O . SER A 1 85 ? -0.472 -3.414 6.098 1.00 95.06 85 SER A O 1
ATOM 667 N N . ASN A 1 86 ? -2.037 -3.260 4.503 1.00 97.19 86 ASN A N 1
ATOM 668 C CA . ASN A 1 86 ? -3.153 -3.683 5.350 1.00 97.19 86 ASN A CA 1
ATOM 669 C C . ASN A 1 86 ? -2.994 -5.123 5.847 1.00 97.19 86 ASN A C 1
ATOM 671 O O . ASN A 1 86 ? -3.327 -5.410 6.998 1.00 97.19 86 ASN A O 1
ATOM 675 N N . THR A 1 87 ? -2.399 -6.001 5.040 1.00 97.56 87 THR A N 1
ATOM 676 C CA . THR A 1 87 ? -1.994 -7.348 5.465 1.00 97.56 87 THR A CA 1
ATOM 677 C C . THR A 1 87 ? -1.021 -7.278 6.639 1.00 97.56 87 THR A C 1
ATOM 679 O O . THR A 1 87 ? -1.238 -7.947 7.648 1.00 97.56 87 THR A O 1
ATOM 682 N N . MET A 1 88 ? 0.001 -6.421 6.565 1.00 97.12 88 MET A N 1
ATOM 683 C CA . MET A 1 88 ? 0.963 -6.235 7.654 1.00 97.12 88 MET A CA 1
ATOM 684 C C . MET A 1 88 ? 0.298 -5.656 8.912 1.00 97.12 88 MET A C 1
ATOM 686 O O . MET A 1 88 ? 0.405 -6.248 9.988 1.00 97.12 88 MET A O 1
ATOM 690 N N . TYR A 1 89 ? -0.400 -4.521 8.794 1.00 97.44 89 TYR A N 1
ATOM 691 C CA . TYR A 1 89 ? -0.970 -3.824 9.952 1.00 97.44 89 TYR A CA 1
ATOM 692 C C . TYR A 1 89 ? -1.986 -4.691 10.708 1.00 97.44 89 TYR A C 1
ATOM 694 O O . TYR A 1 89 ? -1.911 -4.819 11.934 1.00 97.44 89 TYR A O 1
ATOM 702 N N . LEU A 1 90 ? -2.917 -5.319 9.985 1.00 97.69 90 LEU A N 1
ATOM 703 C CA . LEU A 1 90 ? -3.985 -6.106 10.599 1.00 97.69 90 LEU A CA 1
ATOM 704 C C . LEU A 1 90 ? -3.498 -7.451 11.128 1.00 97.69 90 LEU A C 1
ATOM 706 O O . LEU A 1 90 ? -3.936 -7.845 12.205 1.00 97.69 90 LEU A O 1
ATOM 710 N N . SER A 1 91 ? -2.545 -8.111 10.459 1.00 97.19 91 SER A N 1
ATOM 711 C CA . SER A 1 91 ? -1.957 -9.352 10.985 1.00 97.19 91 SER A CA 1
ATOM 712 C C . SER A 1 91 ? -1.273 -9.106 12.327 1.00 97.19 91 SER A C 1
ATOM 714 O O . SER A 1 91 ? -1.520 -9.829 13.291 1.00 97.19 91 SER A O 1
ATOM 716 N N . VAL A 1 92 ? -0.466 -8.043 12.432 1.00 97.06 92 VAL A N 1
ATOM 717 C CA . VAL A 1 92 ? 0.194 -7.680 13.695 1.00 97.06 92 VAL A CA 1
ATOM 718 C C . VAL A 1 92 ? -0.836 -7.335 14.775 1.00 97.06 92 VAL A C 1
ATOM 720 O O . VAL A 1 92 ? -0.727 -7.810 15.907 1.00 97.06 92 VAL A O 1
ATOM 723 N N . SER A 1 93 ? -1.859 -6.551 14.434 1.00 97.12 93 SER A N 1
ATOM 724 C CA . SER A 1 93 ? -2.921 -6.163 15.371 1.00 97.12 93 SER A CA 1
ATOM 725 C C . SER A 1 93 ? -3.758 -7.357 15.855 1.00 97.12 93 SER A C 1
ATOM 727 O O . SER A 1 93 ? -4.046 -7.463 17.051 1.00 97.12 93 SER A O 1
ATOM 729 N N . SER A 1 94 ? -4.088 -8.295 14.963 1.00 96.88 94 SER A N 1
ATOM 730 C CA . SER A 1 94 ? -4.827 -9.524 15.285 1.00 96.88 94 SER A CA 1
ATOM 731 C C . SER A 1 94 ? -4.003 -10.487 16.136 1.00 96.88 94 SER A C 1
ATOM 733 O O . SER A 1 94 ? -4.508 -11.025 17.121 1.00 96.88 94 SER A O 1
ATOM 735 N N . LEU A 1 95 ? -2.706 -10.643 15.846 1.00 96.94 95 LEU A N 1
ATOM 736 C CA . LEU A 1 95 ? -1.789 -11.425 16.688 1.00 96.94 95 LEU A CA 1
ATOM 737 C C . LEU A 1 95 ? -1.664 -10.840 18.100 1.00 96.94 95 LEU A C 1
ATOM 739 O O . LEU A 1 95 ? -1.532 -11.580 19.075 1.00 96.94 95 LEU A O 1
ATOM 743 N N . LYS A 1 96 ? -1.753 -9.512 18.225 1.00 95.81 96 LYS A N 1
ATOM 744 C CA . LYS A 1 96 ? -1.801 -8.807 19.513 1.00 95.81 96 LYS A CA 1
ATOM 745 C C . LYS A 1 96 ? -3.194 -8.775 20.145 1.00 95.81 96 LYS A C 1
ATOM 747 O O . LYS A 1 96 ? -3.339 -8.200 21.219 1.00 95.81 96 LYS A O 1
ATOM 752 N N . ARG A 1 97 ? -4.191 -9.419 19.524 1.00 94.94 97 ARG A N 1
ATOM 753 C CA . ARG A 1 97 ? -5.590 -9.499 19.980 1.00 94.94 97 ARG A CA 1
ATOM 754 C C . ARG A 1 97 ? -6.263 -8.132 20.152 1.00 94.94 97 ARG A C 1
ATOM 756 O O . ARG A 1 97 ? -7.189 -7.998 20.944 1.00 94.94 97 ARG A O 1
ATOM 763 N N . VAL A 1 98 ? -5.796 -7.117 19.424 1.00 94.19 98 VAL A N 1
ATOM 764 C CA . VAL A 1 98 ? -6.387 -5.768 19.447 1.00 94.19 98 VAL A CA 1
ATOM 765 C C . VAL A 1 98 ? -7.529 -5.649 18.436 1.00 94.19 98 VAL A C 1
ATOM 767 O O . VAL A 1 98 ? -8.512 -4.957 18.689 1.00 94.19 98 VAL A O 1
ATOM 770 N N . THR A 1 99 ? -7.408 -6.335 17.301 1.00 94.25 99 THR A N 1
ATOM 771 C CA . THR A 1 99 ? -8.478 -6.526 16.310 1.00 94.25 99 THR A CA 1
ATOM 772 C C . THR A 1 99 ? -8.839 -8.003 16.231 1.00 94.25 99 THR A C 1
ATOM 774 O O . THR A 1 99 ? -8.002 -8.863 16.520 1.00 94.25 99 THR A O 1
ATOM 777 N N . HIS A 1 100 ? -10.087 -8.312 15.880 1.00 95.56 100 HIS A N 1
ATOM 778 C CA . HIS A 1 100 ? -10.500 -9.694 15.664 1.00 95.56 100 HIS A CA 1
ATOM 779 C C . HIS A 1 100 ? -10.186 -10.121 14.223 1.00 95.56 100 HIS A C 1
ATOM 781 O O . HIS A 1 100 ? -10.213 -9.304 13.305 1.00 95.56 100 HIS A O 1
ATOM 787 N N . TRP A 1 101 ? -9.956 -11.414 13.985 1.00 96.06 101 TRP A N 1
ATOM 788 C CA . TRP A 1 101 ? -9.671 -11.927 12.636 1.00 96.06 101 TRP A CA 1
ATOM 789 C C . TRP A 1 101 ? -10.804 -11.673 11.634 1.00 96.06 101 TRP A C 1
ATOM 791 O O . TRP A 1 101 ? -10.553 -11.512 10.443 1.00 96.06 101 TRP A O 1
ATOM 801 N N . THR A 1 102 ? -12.045 -11.566 12.109 1.00 96.44 102 THR A N 1
ATOM 802 C CA . THR A 1 102 ? -13.188 -11.155 11.277 1.00 96.44 102 THR A CA 1
ATOM 803 C C . THR A 1 102 ? -13.057 -9.715 10.788 1.00 96.44 102 THR A C 1
ATOM 805 O O . THR A 1 102 ? -13.397 -9.437 9.643 1.00 96.44 102 THR A O 1
ATOM 808 N N . ASP A 1 103 ? -12.523 -8.812 11.617 1.00 96.00 103 ASP A N 1
ATOM 809 C CA . ASP A 1 103 ? -12.258 -7.424 11.225 1.00 96.00 103 ASP A CA 1
ATOM 810 C C . ASP A 1 103 ? -11.169 -7.379 10.152 1.00 96.00 103 ASP A C 1
ATOM 812 O O . ASP A 1 103 ? -11.292 -6.671 9.156 1.00 96.00 103 ASP A O 1
ATOM 816 N N . THR A 1 104 ? -10.123 -8.188 10.332 1.00 96.94 104 THR A N 1
ATOM 817 C CA . THR A 1 104 ? -9.025 -8.324 9.372 1.00 96.94 104 THR A CA 1
ATOM 818 C C . THR A 1 104 ? -9.526 -8.784 8.011 1.00 96.94 104 THR A C 1
ATOM 820 O O . THR A 1 104 ? -9.262 -8.118 7.011 1.00 96.94 104 THR A O 1
ATOM 823 N N . LEU A 1 105 ? -10.310 -9.865 7.969 1.00 97.44 105 LEU A N 1
ATOM 824 C CA . LEU A 1 105 ? -10.896 -10.369 6.726 1.00 97.44 105 LEU A CA 1
ATOM 825 C C . LEU A 1 105 ? -11.846 -9.353 6.083 1.00 97.44 105 LEU A C 1
ATOM 827 O O . LEU A 1 105 ? -11.826 -9.194 4.862 1.00 97.44 105 LEU A O 1
ATOM 831 N N . LYS A 1 106 ? -12.628 -8.619 6.886 1.00 96.94 106 LYS A N 1
ATOM 832 C CA . LYS A 1 106 ? -13.489 -7.541 6.388 1.00 96.94 106 LYS A CA 1
ATOM 833 C C . LYS A 1 106 ? -12.655 -6.473 5.684 1.00 96.94 106 LYS A C 1
ATOM 835 O O . LYS A 1 106 ? -12.873 -6.228 4.502 1.00 96.94 106 LYS A O 1
ATOM 840 N N . VAL A 1 107 ? -11.659 -5.893 6.352 1.00 97.56 107 VAL A N 1
ATOM 841 C CA . VAL A 1 107 ? -10.822 -4.844 5.746 1.00 97.56 107 VAL A CA 1
ATOM 842 C C . VAL A 1 107 ? -10.079 -5.362 4.510 1.00 97.56 107 VAL A C 1
ATOM 844 O O . VAL A 1 107 ? -10.008 -4.661 3.506 1.00 97.56 107 VAL A O 1
ATOM 847 N N . TRP A 1 108 ? -9.579 -6.599 4.535 1.00 98.00 108 TRP A N 1
ATOM 848 C CA . TRP A 1 108 ? -8.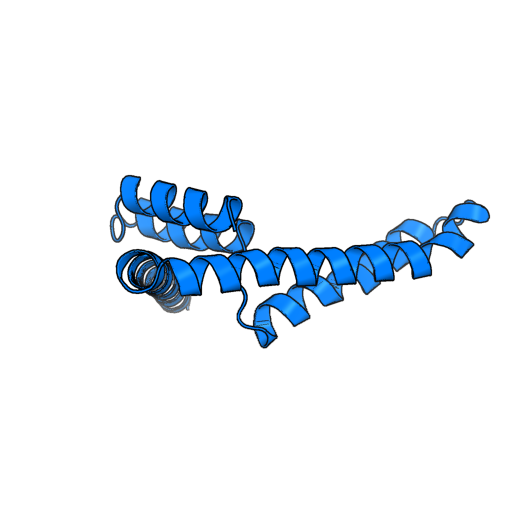941 -7.226 3.374 1.00 98.00 108 TRP A CA 1
ATOM 849 C C . TRP A 1 108 ? -9.885 -7.355 2.182 1.00 98.00 108 TRP A C 1
ATOM 851 O O . TRP A 1 108 ? -9.492 -7.006 1.073 1.00 98.00 108 TRP A O 1
ATOM 861 N N . SER A 1 109 ? -11.125 -7.795 2.402 1.00 97.38 109 SER A N 1
ATOM 862 C CA . SER A 1 109 ? -12.116 -7.920 1.329 1.00 97.38 109 SER A CA 1
ATOM 863 C C . SER A 1 109 ? -12.465 -6.571 0.695 1.00 97.38 109 SER A C 1
ATOM 865 O O . SER A 1 109 ? -12.459 -6.458 -0.527 1.00 97.38 109 SER A O 1
ATOM 867 N N . TYR A 1 110 ? -12.667 -5.526 1.506 1.00 97.25 110 TYR A N 1
ATOM 868 C CA . TYR A 1 110 ? -12.914 -4.171 1.006 1.00 97.25 110 TYR A CA 1
ATOM 869 C C . TYR A 1 110 ? -11.696 -3.612 0.268 1.00 97.25 110 TYR A C 1
ATOM 871 O O . TYR A 1 110 ? -11.838 -3.032 -0.800 1.00 97.25 110 TYR A O 1
ATOM 879 N N . CYS A 1 111 ? -10.492 -3.802 0.808 1.00 97.31 111 CYS A N 1
ATOM 880 C CA . CYS A 1 111 ? -9.271 -3.281 0.201 1.00 97.31 111 CYS A CA 1
ATOM 881 C C . CYS A 1 111 ? -8.883 -4.000 -1.094 1.00 97.31 111 CYS A C 1
ATOM 883 O O . CYS A 1 111 ? -8.225 -3.403 -1.932 1.00 97.31 111 CYS A O 1
ATOM 885 N N . TYR A 1 112 ? -9.217 -5.284 -1.229 1.00 96.38 112 TYR A N 1
ATOM 886 C CA . TYR A 1 112 ? -8.958 -6.043 -2.450 1.00 96.38 112 TYR A CA 1
ATOM 887 C C . TYR A 1 112 ? -10.036 -5.809 -3.517 1.00 96.38 112 TYR A C 1
ATOM 889 O O . TYR A 1 112 ? -9.750 -5.898 -4.705 1.00 96.38 112 TYR A O 1
ATOM 897 N N . GLY A 1 113 ? -11.278 -5.552 -3.094 1.00 95.06 113 GLY A N 1
ATOM 898 C CA . GLY A 1 113 ? -12.398 -5.296 -3.998 1.00 95.06 113 GLY A CA 1
ATOM 899 C C . GLY A 1 113 ? -12.479 -3.864 -4.534 1.00 95.06 113 GLY A C 1
ATOM 900 O O . GLY A 1 113 ? -13.144 -3.656 -5.546 1.00 95.06 113 GLY A O 1
ATOM 901 N N . GLY A 1 114 ? -11.854 -2.897 -3.855 1.00 92.19 114 GLY A N 1
ATOM 902 C CA . GLY A 1 114 ? -11.696 -1.522 -4.340 1.00 92.19 114 GLY A CA 1
ATOM 903 C C . GLY A 1 114 ? -10.429 -1.373 -5.160 1.00 92.19 114 GLY A C 1
ATOM 904 O O . GLY A 1 114 ? -10.537 -0.851 -6.289 1.00 92.19 114 GLY A O 1
#

pLDDT: mean 95.35, std 3.39, range [65.06, 98.0]

Sequence (114 aa):
MEQATLNKVIECARNKKLMVDETPNHYLIRAALAGIYIGFALILSFKLAQPFYEQHAASTSFINAIFFGIAFCLIIYGGAELFTSNTMYLSVSSLKRVTHWTDTLKVWSYCYGG

Secondary structure (DSSP, 8-state):
-HHHHHHHHHHHHHHHHHHHHH-HHHHHHHHHHHHHHHHHHHHHHHHHHHHHHTTT-TTHHHHHHHHHTHHHHHHHHTT---HHHHHHHHHHHHHTTSS-HHHHHHHHHHHHH-

Radius of gyration: 17.16 Å; chains: 1; bounding box: 39×23×48 Å

Foldseek 3Di:
DVVVVLVVLLVVLVVLLVCCVPPLVVLLVLLVQLVVLLVVLQVVLCVQLVVCVVVVHPCSVVSSVVSSVSSVVCNVVVVGDALVSLCVSNVSNCVVVNDPVVSSVSSNVSSVVD